Protein AF-A0A661K094-F1 (afdb_monomer_lite)

Foldseek 3Di:
DPPPVVVVVVVVVVVVVVPPPPPVCVVPPDFPQDQPLLVVLCVVPVVSSVVVVVVCCVLQVDPDDPDDNLVSLLVQLLVCVLVLVLLSNQSSLLRSLVVPDDLVNVVVSLVVSCVVVHVVCCVPRVCPGNNVVLSCLRVVCVVVVDDSVVSSVVSCVDQNQPHPRHHSDDDDD

Structure (mmCIF, N/CA/C/O backbone):
data_AF-A0A661K094-F1
#
_entry.id   AF-A0A661K094-F1
#
loop_
_atom_site.group_PDB
_atom_site.id
_atom_site.type_symbol
_atom_site.label_atom_id
_atom_site.label_alt_id
_atom_site.label_comp_id
_atom_site.label_asym_id
_atom_site.label_entity_id
_atom_site.label_seq_id
_atom_site.pdbx_PDB_ins_code
_atom_site.Cartn_x
_atom_site.Cartn_y
_atom_site.Cartn_z
_atom_site.occupancy
_atom_site.B_iso_or_equiv
_atom_site.auth_seq_id
_atom_site.auth_comp_id
_atom_site.auth_asym_id
_atom_site.auth_atom_id
_atom_site.pdbx_PDB_model_num
ATOM 1 N N . MET A 1 1 ? -31.256 15.547 -44.175 1.00 49.59 1 MET A N 1
ATOM 2 C CA . MET A 1 1 ? -31.856 15.412 -42.829 1.00 49.59 1 MET A CA 1
ATOM 3 C C . MET A 1 1 ? -31.291 14.148 -42.205 1.00 49.59 1 MET A C 1
ATOM 5 O O . MET A 1 1 ? -31.582 13.073 -42.705 1.00 49.59 1 MET A O 1
ATOM 9 N N . VAL A 1 2 ? -30.404 14.269 -41.214 1.00 51.06 2 VAL A N 1
ATOM 10 C CA . VAL A 1 2 ? -29.832 13.098 -40.521 1.00 51.06 2 VAL A CA 1
ATOM 11 C C . VAL A 1 2 ? -30.923 12.484 -39.646 1.00 51.06 2 VAL A C 1
ATOM 13 O O . VAL A 1 2 ? -31.608 13.215 -38.928 1.00 51.06 2 VAL A O 1
ATOM 16 N N . ASN A 1 3 ? -31.114 11.169 -39.755 1.00 70.88 3 ASN A N 1
ATOM 17 C CA . ASN A 1 3 ? -32.172 10.435 -39.076 1.00 70.88 3 ASN A CA 1
ATOM 18 C C . ASN A 1 3 ? -32.013 10.580 -37.554 1.00 70.88 3 ASN A C 1
ATOM 20 O O . ASN A 1 3 ? -31.002 10.183 -36.974 1.00 70.88 3 ASN A O 1
ATOM 24 N N . VAL A 1 4 ? -33.018 11.171 -36.904 1.00 67.94 4 VAL A N 1
ATOM 25 C CA . VAL A 1 4 ? -33.031 11.440 -35.456 1.00 67.94 4 VAL A CA 1
ATOM 26 C C . VAL A 1 4 ? -32.813 10.152 -34.650 1.00 67.94 4 VAL A C 1
ATOM 28 O O . VAL A 1 4 ? -32.190 10.198 -33.591 1.00 67.94 4 VAL A O 1
ATOM 31 N N . LYS A 1 5 ? -33.229 8.998 -35.189 1.00 65.62 5 LYS A N 1
ATOM 32 C CA . LYS A 1 5 ? -33.043 7.682 -34.571 1.00 65.62 5 LYS A CA 1
ATOM 33 C C . LYS A 1 5 ? -31.577 7.237 -34.550 1.00 65.62 5 LYS A C 1
ATOM 35 O O . LYS A 1 5 ? -31.101 6.811 -33.510 1.00 65.62 5 LYS A O 1
ATOM 40 N N . GLU A 1 6 ? -30.830 7.449 -35.634 1.00 65.44 6 GLU A N 1
ATOM 41 C CA . GLU A 1 6 ? -29.393 7.126 -35.684 1.00 65.44 6 GLU A CA 1
ATOM 42 C C . GLU A 1 6 ? -28.574 8.025 -34.755 1.00 65.44 6 GLU A C 1
ATOM 44 O O . GLU A 1 6 ? -27.606 7.578 -34.145 1.00 65.44 6 GLU A O 1
ATOM 49 N N . LYS A 1 7 ? -28.975 9.293 -34.598 1.00 61.25 7 LYS A N 1
ATOM 50 C CA . LYS A 1 7 ? -28.314 10.225 -33.676 1.00 61.25 7 LYS A CA 1
ATOM 51 C C . LYS A 1 7 ? -28.582 9.866 -32.209 1.00 61.25 7 LYS A C 1
ATOM 53 O O . LYS A 1 7 ? -27.681 10.014 -31.386 1.00 61.25 7 LYS A O 1
ATOM 58 N N . LEU A 1 8 ? -29.784 9.373 -31.898 1.00 59.19 8 LEU A N 1
ATOM 59 C CA . LEU A 1 8 ? -30.150 8.839 -30.581 1.00 59.19 8 LEU A CA 1
ATOM 60 C C . LEU A 1 8 ? -29.432 7.520 -30.282 1.00 59.19 8 LEU A C 1
ATOM 62 O O . LEU A 1 8 ? -28.845 7.400 -29.214 1.00 59.19 8 LEU A O 1
ATOM 66 N N . ASP A 1 9 ? -29.380 6.583 -31.230 1.00 64.44 9 ASP A N 1
ATOM 67 C CA . ASP A 1 9 ? -28.643 5.324 -31.065 1.00 64.44 9 ASP A CA 1
ATOM 68 C C . ASP A 1 9 ? -27.139 5.588 -30.882 1.00 64.44 9 ASP A C 1
ATOM 70 O O . ASP A 1 9 ? -26.490 4.978 -30.031 1.00 64.44 9 ASP A O 1
ATOM 74 N N . TRP A 1 10 ? -26.589 6.567 -31.609 1.00 55.97 10 TRP A N 1
ATOM 75 C CA . TRP A 1 10 ? -25.204 7.007 -31.451 1.00 55.97 10 TRP A CA 1
ATOM 76 C C . TRP A 1 10 ? -24.949 7.655 -30.082 1.00 55.97 10 TRP A C 1
ATOM 78 O O . TRP A 1 10 ? -23.949 7.327 -29.444 1.00 55.97 10 TRP A O 1
ATOM 88 N N . LEU A 1 11 ? -25.851 8.518 -29.597 1.00 51.31 11 LEU A N 1
ATOM 89 C CA . LEU A 1 11 ? -25.775 9.116 -28.257 1.00 51.31 11 LEU A CA 1
ATOM 90 C C . LEU A 1 11 ? -25.874 8.055 -27.157 1.00 51.31 11 LEU A C 1
ATOM 92 O O . LEU A 1 11 ? -25.028 8.046 -26.271 1.00 51.31 11 LEU A O 1
ATOM 96 N N . MET A 1 12 ? -26.801 7.104 -27.268 1.00 49.78 12 MET A N 1
ATOM 97 C CA . MET A 1 12 ? -27.009 6.041 -26.280 1.00 49.78 12 MET A CA 1
ATOM 98 C C . MET A 1 12 ? -25.833 5.055 -26.230 1.00 49.78 12 MET A C 1
ATOM 100 O O . MET A 1 12 ? -25.430 4.655 -25.138 1.00 49.78 12 MET A O 1
ATOM 104 N N . LEU A 1 13 ? -25.218 4.714 -27.374 1.00 49.06 13 LEU A N 1
ATOM 105 C CA . LEU A 1 13 ? -23.997 3.889 -27.461 1.00 49.06 13 LEU A CA 1
ATOM 106 C C . LEU A 1 13 ? -22.751 4.588 -26.893 1.00 49.06 13 LEU A C 1
ATOM 108 O O . LEU A 1 13 ? -21.843 3.928 -26.377 1.00 49.06 13 LEU A O 1
ATOM 112 N N . HIS A 1 14 ? -22.675 5.916 -26.998 1.00 48.91 14 HIS A N 1
ATOM 113 C CA . HIS A 1 14 ? -21.550 6.692 -26.467 1.00 48.91 14 HIS A CA 1
ATOM 114 C C . HIS A 1 14 ? -21.764 7.092 -25.003 1.00 48.91 14 HIS A C 1
ATOM 116 O O . HIS A 1 14 ? -20.788 7.147 -24.256 1.00 48.91 14 HIS A O 1
ATOM 122 N N . GLU A 1 15 ? -23.009 7.273 -24.559 1.00 41.41 15 GLU A N 1
ATOM 123 C CA . GLU A 1 15 ? -23.366 7.426 -23.148 1.00 41.41 15 GLU A CA 1
ATOM 124 C C . GLU A 1 15 ? -23.144 6.128 -22.382 1.00 41.41 15 GLU A C 1
ATOM 126 O O . GLU A 1 15 ? -22.453 6.182 -21.375 1.00 41.41 15 GLU A O 1
ATOM 131 N N . THR A 1 16 ? -23.553 4.958 -22.893 1.00 36.53 16 THR A N 1
ATOM 132 C CA . THR A 1 16 ? -23.224 3.659 -22.257 1.00 36.53 16 THR A CA 1
ATOM 133 C C . THR A 1 16 ? -21.718 3.389 -22.178 1.00 36.53 16 THR A C 1
ATOM 135 O O . THR A 1 16 ? -21.256 2.723 -21.252 1.00 36.53 16 THR A O 1
ATOM 138 N N . LYS A 1 17 ? -20.908 3.937 -23.097 1.00 39.28 17 LYS A N 1
ATOM 139 C CA . LYS A 1 17 ? -19.437 3.889 -22.988 1.00 39.28 17 LYS A CA 1
ATOM 140 C C . LYS A 1 17 ? -18.859 4.925 -22.015 1.00 39.28 17 LYS A C 1
ATOM 142 O O . LYS A 1 17 ? -17.792 4.661 -21.465 1.00 39.28 17 LYS A O 1
ATOM 147 N N . ARG A 1 18 ? -19.532 6.061 -21.788 1.00 35.84 18 ARG A N 1
ATOM 148 C CA . ARG A 1 18 ? -19.146 7.104 -20.813 1.00 35.84 18 ARG A CA 1
ATOM 149 C C . ARG A 1 18 ? -19.621 6.809 -19.389 1.00 35.84 18 ARG A C 1
ATOM 151 O O . ARG A 1 18 ? -18.981 7.273 -18.452 1.00 35.84 18 ARG A O 1
ATOM 158 N N . THR A 1 19 ? -20.700 6.047 -19.219 1.00 31.06 19 THR A N 1
ATOM 159 C CA . THR A 1 19 ? -21.285 5.693 -17.917 1.00 31.06 19 THR A CA 1
ATOM 160 C C . THR A 1 19 ? -20.760 4.394 -17.325 1.00 31.06 19 THR A C 1
ATOM 162 O O . THR A 1 19 ? -21.113 4.088 -16.191 1.00 31.06 19 THR A O 1
ATOM 165 N N . ARG A 1 20 ? -19.789 3.729 -17.967 1.00 37.12 20 ARG A N 1
ATOM 166 C CA . ARG A 1 20 ? -18.800 2.929 -17.225 1.00 37.12 20 ARG A CA 1
ATOM 167 C C . ARG A 1 20 ? -17.863 3.867 -16.458 1.00 37.12 20 ARG A C 1
ATOM 169 O O . ARG A 1 20 ? -16.659 3.908 -16.697 1.00 37.12 20 ARG A O 1
ATOM 176 N N . LYS A 1 21 ? -18.440 4.625 -15.515 1.00 37.97 21 LYS A N 1
ATOM 177 C CA . LYS A 1 21 ? -17.813 4.808 -14.205 1.00 37.97 21 LYS A CA 1
ATOM 178 C C . LYS A 1 21 ? -17.302 3.431 -13.842 1.00 37.97 21 LYS A C 1
ATOM 180 O O . LYS A 1 21 ? -18.063 2.486 -13.984 1.00 37.97 21 LYS A O 1
ATOM 185 N N . GLU A 1 22 ? -16.019 3.352 -13.536 1.00 41.78 22 GLU A N 1
ATOM 186 C CA . GLU A 1 22 ? -15.303 2.145 -13.161 1.00 41.78 22 GLU A CA 1
ATOM 187 C C . GLU A 1 22 ? -16.150 1.378 -12.136 1.00 41.78 22 GLU A C 1
ATOM 189 O O . GLU A 1 22 ? -16.055 1.607 -10.932 1.00 41.78 22 GLU A O 1
ATOM 194 N N . ASP A 1 23 ? -17.041 0.510 -12.626 1.00 32.38 23 ASP A N 1
ATOM 195 C CA . ASP A 1 23 ? -17.609 -0.558 -11.842 1.00 32.38 23 ASP A CA 1
ATOM 196 C C . ASP A 1 23 ? -16.360 -1.244 -11.335 1.00 32.38 23 ASP A C 1
ATOM 198 O O . ASP A 1 23 ? -15.504 -1.669 -12.124 1.00 32.38 23 ASP A O 1
ATOM 202 N N . ILE A 1 24 ? -16.177 -1.198 -10.018 1.00 45.31 24 ILE A N 1
ATOM 203 C CA . ILE A 1 24 ? -15.164 -1.989 -9.353 1.00 45.31 24 ILE A CA 1
ATOM 204 C C . ILE A 1 24 ? -15.609 -3.409 -9.653 1.00 45.31 24 ILE A C 1
ATOM 206 O O . ILE A 1 24 ? -16.410 -3.989 -8.924 1.00 45.31 24 ILE A O 1
ATOM 210 N N . ASP A 1 25 ? -15.159 -3.919 -10.793 1.00 36.59 25 ASP A N 1
ATOM 211 C CA . ASP A 1 25 ? -15.360 -5.280 -11.211 1.00 36.59 25 ASP A CA 1
ATOM 212 C C . ASP A 1 25 ? -14.458 -6.073 -10.279 1.00 36.59 25 ASP A C 1
ATOM 214 O O . ASP A 1 25 ? -13.311 -6.415 -10.580 1.00 36.59 25 ASP A O 1
ATOM 218 N N . MET A 1 26 ? -14.980 -6.285 -9.070 1.00 41.03 26 MET A N 1
ATOM 219 C CA . MET A 1 26 ? -14.563 -7.311 -8.136 1.00 41.03 26 MET A CA 1
ATOM 220 C C . MET A 1 26 ? -14.956 -8.671 -8.714 1.00 41.03 26 MET A C 1
ATOM 222 O O . MET A 1 26 ? -15.500 -9.524 -8.011 1.00 41.03 26 MET A O 1
ATOM 226 N N . ASP A 1 27 ? -14.685 -8.873 -10.006 1.00 37.62 27 ASP A N 1
ATOM 227 C CA . ASP A 1 27 ? -14.631 -10.182 -10.605 1.00 37.62 27 ASP A CA 1
ATOM 228 C C . ASP A 1 27 ? -13.724 -11.020 -9.708 1.00 37.62 27 ASP A C 1
ATOM 230 O O . ASP A 1 27 ? -12.620 -10.592 -9.330 1.00 37.62 27 ASP A O 1
ATOM 234 N N . LYS A 1 28 ? -14.255 -12.159 -9.264 1.00 40.25 28 LYS A N 1
ATOM 235 C CA . LYS A 1 28 ? -13.677 -12.984 -8.204 1.00 40.25 28 LYS A CA 1
ATOM 236 C C . LYS A 1 28 ? -12.296 -13.466 -8.651 1.00 40.25 28 LYS A C 1
ATOM 238 O O . LYS A 1 28 ? -12.172 -14.502 -9.290 1.00 40.25 28 LYS A O 1
ATOM 243 N N . GLY A 1 29 ? -11.255 -12.708 -8.316 1.00 49.12 29 GLY A N 1
ATOM 244 C CA . GLY A 1 29 ? -9.864 -13.037 -8.639 1.00 49.12 29 GLY A CA 1
ATOM 245 C C . GLY A 1 29 ? -9.018 -11.885 -9.179 1.00 49.12 29 GLY A C 1
ATOM 246 O O . GLY A 1 29 ? -7.813 -12.058 -9.347 1.00 49.12 29 GLY A O 1
ATOM 247 N N . SER A 1 30 ? -9.594 -10.709 -9.433 1.00 58.19 30 SER A N 1
ATOM 248 C CA . SER A 1 30 ? -8.839 -9.585 -9.984 1.00 58.19 30 SER A CA 1
ATOM 249 C C . SER A 1 30 ? -8.509 -8.516 -8.939 1.00 58.19 30 SER A C 1
ATOM 251 O O . SER A 1 30 ? -9.424 -7.945 -8.348 1.00 58.19 30 SER A O 1
ATOM 253 N N . PRO A 1 31 ? -7.222 -8.188 -8.713 1.00 72.44 31 PRO A N 1
ATOM 254 C CA . PRO A 1 31 ? -6.858 -7.211 -7.698 1.00 72.44 31 PRO A CA 1
ATOM 255 C C . PRO A 1 31 ? -7.308 -5.800 -8.095 1.00 72.44 31 PRO A C 1
ATOM 257 O O . PRO A 1 31 ? -7.240 -5.449 -9.283 1.00 72.44 31 PRO A O 1
ATOM 260 N N . PRO A 1 32 ? -7.707 -4.960 -7.121 1.00 78.62 32 PRO A N 1
ATOM 261 C CA . PRO A 1 32 ? -7.949 -3.552 -7.388 1.00 78.62 32 PRO A CA 1
ATOM 262 C C . PRO A 1 32 ? -6.655 -2.886 -7.866 1.00 78.62 32 PRO A C 1
ATOM 264 O O . PRO A 1 32 ? -5.545 -3.359 -7.599 1.00 78.62 32 PRO A O 1
ATOM 267 N N . LEU A 1 33 ? -6.792 -1.767 -8.579 1.00 80.88 33 LEU A N 1
ATOM 268 C CA . LEU A 1 33 ? -5.649 -0.995 -9.073 1.00 80.88 33 LEU A CA 1
ATOM 269 C C . LEU A 1 33 ? -4.703 -1.854 -9.937 1.00 80.88 33 LEU A C 1
ATOM 271 O O . LEU A 1 33 ? -3.484 -1.915 -9.713 1.00 80.88 33 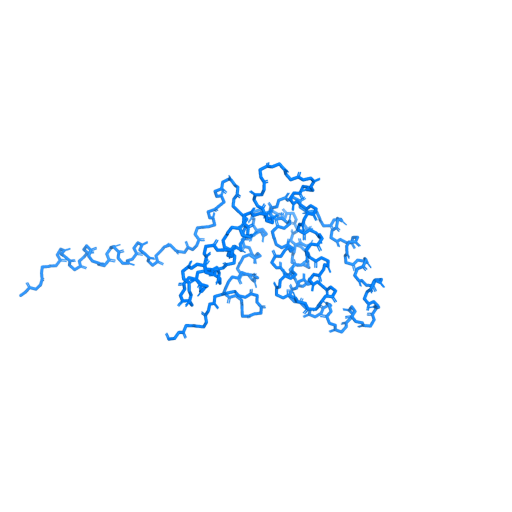LEU A O 1
ATOM 275 N N . ARG A 1 34 ? -5.247 -2.534 -10.955 1.00 77.44 34 ARG A N 1
ATOM 276 C CA . ARG A 1 34 ? -4.411 -3.178 -11.981 1.00 77.44 34 ARG A CA 1
ATOM 277 C C . ARG A 1 34 ? -3.547 -2.112 -12.670 1.00 77.44 34 ARG A C 1
ATOM 279 O O . ARG A 1 34 ? -4.040 -1.017 -12.925 1.00 77.44 34 ARG A O 1
ATOM 286 N N . PRO A 1 35 ? -2.265 -2.388 -12.954 1.00 72.31 35 PRO A N 1
ATOM 287 C CA . PRO A 1 35 ? -1.373 -1.405 -13.562 1.00 72.31 35 PRO A CA 1
ATOM 288 C C . PRO A 1 35 ? -1.788 -1.136 -15.013 1.00 72.31 35 PRO A C 1
ATOM 290 O O . PRO A 1 35 ? -1.436 -1.885 -15.927 1.00 72.31 35 PRO A O 1
ATOM 293 N N . LEU A 1 36 ? -2.522 -0.045 -15.235 1.00 74.69 36 LEU A N 1
ATOM 294 C CA . LEU A 1 36 ? -3.015 0.341 -16.561 1.00 74.69 36 LEU A CA 1
ATOM 295 C C . LEU A 1 36 ? -1.866 0.635 -17.541 1.00 74.69 36 LEU A C 1
ATOM 297 O O . LEU A 1 36 ? -2.020 0.476 -18.753 1.00 74.69 36 LEU A O 1
ATOM 301 N N . ALA A 1 37 ? -0.686 0.971 -17.012 1.00 71.50 37 ALA A N 1
ATOM 302 C CA . ALA A 1 37 ? 0.543 1.168 -17.773 1.00 71.50 37 ALA A CA 1
ATOM 303 C C . ALA A 1 37 ? 1.000 -0.065 -18.580 1.00 71.50 37 ALA A C 1
ATOM 305 O O . ALA A 1 37 ? 1.746 0.108 -19.543 1.00 71.50 37 ALA A O 1
ATOM 306 N N . LEU A 1 38 ? 0.546 -1.290 -18.264 1.00 72.12 38 LEU A N 1
ATOM 307 C CA . LEU A 1 38 ? 0.918 -2.485 -19.041 1.00 72.12 38 LEU A CA 1
ATOM 308 C C . LEU A 1 38 ? 0.499 -2.383 -20.516 1.00 72.12 38 LEU A C 1
ATOM 310 O O . LEU A 1 38 ? 1.212 -2.858 -21.399 1.00 72.12 38 LEU A O 1
ATOM 314 N N . GLY A 1 39 ? -0.615 -1.700 -20.803 1.00 72.19 39 GLY A N 1
ATOM 315 C CA . GLY A 1 39 ? -1.055 -1.453 -22.177 1.00 72.19 39 GLY A CA 1
ATOM 316 C C . GLY A 1 39 ? -0.071 -0.600 -22.986 1.00 72.19 39 GLY A C 1
ATOM 317 O O . GLY A 1 39 ? -0.007 -0.732 -24.208 1.00 72.19 39 GLY A O 1
ATOM 318 N N . SER A 1 40 ? 0.735 0.235 -22.323 1.00 79.19 40 SER A N 1
ATOM 319 C CA . SER A 1 40 ? 1.733 1.087 -22.976 1.00 79.19 40 SER A CA 1
ATOM 320 C C . SER A 1 40 ? 2.894 0.284 -23.559 1.00 79.19 40 SER A C 1
ATOM 322 O O . SER A 1 40 ? 3.408 0.670 -24.603 1.00 79.19 40 SER A O 1
ATOM 324 N N . PHE A 1 41 ? 3.270 -0.855 -22.964 1.00 84.44 41 PHE A N 1
ATOM 325 C CA . PHE A 1 41 ? 4.362 -1.684 -23.489 1.00 84.44 41 PHE A CA 1
ATOM 326 C C . PHE A 1 41 ? 4.047 -2.234 -24.876 1.00 84.44 41 PHE A C 1
ATOM 328 O O . PHE A 1 41 ? 4.890 -2.150 -25.760 1.00 84.44 41 PHE A O 1
ATOM 335 N N . LYS A 1 42 ? 2.803 -2.671 -25.110 1.00 82.88 42 LYS A N 1
ATOM 336 C CA . LYS A 1 42 ? 2.352 -3.120 -26.437 1.00 82.88 42 LYS A CA 1
ATOM 337 C C . LYS A 1 42 ? 2.395 -2.005 -27.491 1.00 82.88 42 LYS A C 1
ATOM 339 O O . LYS A 1 42 ? 2.502 -2.295 -28.676 1.00 82.88 42 LYS A O 1
ATOM 344 N N . ARG A 1 43 ? 2.284 -0.736 -27.075 1.00 85.94 43 ARG A N 1
ATOM 345 C CA . ARG A 1 43 ? 2.406 0.424 -27.979 1.00 85.94 43 ARG A CA 1
ATOM 346 C C . ARG A 1 43 ? 3.859 0.723 -28.348 1.00 85.94 43 ARG A C 1
ATOM 348 O O . ARG A 1 43 ? 4.074 1.372 -29.363 1.00 85.94 43 ARG A O 1
ATOM 355 N N . ILE A 1 44 ? 4.815 0.293 -27.522 1.00 89.00 44 ILE A N 1
ATOM 356 C CA . ILE A 1 44 ? 6.251 0.378 -27.808 1.00 89.00 44 ILE A CA 1
ATOM 357 C C . ILE A 1 44 ? 6.639 -0.780 -28.728 1.00 89.00 44 ILE A C 1
ATOM 359 O O . ILE A 1 44 ? 7.171 -0.549 -29.806 1.00 89.00 44 ILE A O 1
ATOM 363 N N . ASP A 1 45 ? 6.341 -2.009 -28.305 1.00 92.56 45 ASP A N 1
ATOM 364 C CA . ASP A 1 45 ? 6.643 -3.231 -29.041 1.00 92.56 45 ASP A CA 1
ATOM 365 C C . ASP A 1 45 ? 5.703 -4.374 -28.608 1.00 92.56 45 ASP A C 1
ATOM 367 O O . ASP A 1 45 ? 5.387 -4.549 -27.424 1.00 92.56 45 ASP A O 1
ATOM 371 N N . ALA A 1 46 ? 5.218 -5.157 -29.573 1.00 92.06 46 ALA A N 1
ATOM 372 C CA . ALA A 1 46 ? 4.237 -6.207 -29.305 1.00 92.06 46 ALA A CA 1
ATOM 373 C C . ALA A 1 46 ? 4.819 -7.362 -28.471 1.00 92.06 46 ALA A C 1
ATOM 375 O O . ALA A 1 46 ? 4.127 -7.891 -27.594 1.00 92.06 46 ALA A O 1
ATOM 376 N N . GLU A 1 47 ? 6.079 -7.723 -28.711 1.00 94.31 47 GLU A N 1
ATOM 377 C CA . GLU A 1 47 ? 6.769 -8.791 -27.993 1.00 94.31 47 GLU A CA 1
ATOM 378 C C . GLU A 1 47 ? 7.105 -8.356 -26.564 1.00 94.31 47 GLU A C 1
ATOM 380 O O . GLU A 1 47 ? 6.872 -9.107 -25.616 1.00 94.31 47 GLU A O 1
ATOM 385 N N . LEU A 1 48 ? 7.505 -7.097 -26.368 1.00 90.69 48 LEU A N 1
ATOM 386 C CA . LEU A 1 48 ? 7.658 -6.508 -25.038 1.00 90.69 48 LEU A CA 1
ATOM 387 C C . LEU A 1 48 ? 6.344 -6.549 -24.243 1.00 90.69 48 LEU A C 1
ATOM 389 O O . LEU A 1 48 ? 6.337 -6.917 -23.064 1.00 90.69 48 LEU A O 1
ATOM 393 N N . GLY A 1 49 ? 5.214 -6.217 -24.874 1.00 89.44 49 GLY A N 1
ATOM 394 C CA . GLY A 1 49 ? 3.890 -6.341 -24.257 1.00 89.44 49 GLY A CA 1
ATOM 395 C C . GLY A 1 49 ? 3.568 -7.779 -23.827 1.00 89.44 49 GLY A C 1
ATOM 396 O O . GLY A 1 49 ? 3.061 -8.004 -22.727 1.00 89.44 49 GLY A O 1
ATOM 397 N N . ARG A 1 50 ? 3.914 -8.767 -24.660 1.00 91.06 50 ARG A N 1
ATOM 398 C CA . ARG A 1 50 ? 3.740 -10.194 -24.348 1.00 91.06 50 ARG A CA 1
ATOM 399 C C . ARG A 1 50 ? 4.623 -10.632 -23.175 1.00 91.06 50 ARG A C 1
ATOM 401 O O . ARG A 1 50 ? 4.127 -11.270 -22.246 1.00 91.06 50 ARG A O 1
ATOM 408 N N . ILE A 1 51 ? 5.907 -10.272 -23.192 1.00 93.94 51 ILE A N 1
ATOM 409 C CA . ILE A 1 51 ? 6.878 -10.614 -22.141 1.00 93.94 51 ILE A CA 1
ATOM 410 C C . ILE A 1 51 ? 6.453 -10.008 -20.801 1.00 93.94 51 ILE A C 1
ATOM 412 O O . ILE A 1 51 ? 6.379 -10.720 -19.802 1.00 93.94 51 ILE A O 1
ATOM 416 N N . THR A 1 52 ? 6.116 -8.718 -20.775 1.00 90.62 52 THR A N 1
ATOM 417 C CA . THR A 1 52 ? 5.694 -8.024 -19.546 1.00 90.62 52 THR A CA 1
ATOM 418 C C . THR A 1 52 ? 4.376 -8.567 -18.990 1.00 90.62 52 THR A C 1
ATOM 420 O O . THR A 1 52 ? 4.257 -8.744 -17.777 1.00 90.62 52 THR A O 1
ATOM 423 N N . GLY A 1 53 ? 3.412 -8.916 -19.850 1.00 87.94 53 GLY A N 1
ATOM 424 C CA . GLY A 1 53 ? 2.179 -9.592 -19.438 1.00 87.94 53 GLY A CA 1
ATOM 425 C C . GLY A 1 53 ? 2.430 -10.973 -18.820 1.00 87.94 53 GLY A C 1
ATOM 426 O O . GLY A 1 53 ? 1.886 -11.290 -17.760 1.00 87.94 53 GLY A O 1
ATOM 427 N N . ASN A 1 54 ? 3.307 -11.778 -19.427 1.00 91.69 54 ASN A N 1
ATOM 428 C CA . ASN A 1 54 ? 3.699 -13.082 -18.882 1.00 91.69 54 ASN A CA 1
ATOM 429 C C . ASN A 1 54 ? 4.460 -12.949 -17.561 1.00 91.69 54 ASN A C 1
ATOM 431 O O . ASN A 1 54 ? 4.209 -13.715 -16.632 1.00 91.69 54 ASN A O 1
ATOM 435 N N . PHE A 1 55 ? 5.343 -11.955 -17.449 1.00 92.19 55 PHE A N 1
ATOM 436 C CA . PHE A 1 55 ? 6.035 -11.648 -16.203 1.00 92.19 55 PHE A CA 1
ATOM 437 C C . PHE A 1 55 ? 5.045 -11.262 -15.097 1.00 92.19 55 PHE A C 1
ATOM 439 O O . PHE A 1 55 ? 5.120 -11.797 -13.993 1.00 92.19 55 PHE A O 1
ATOM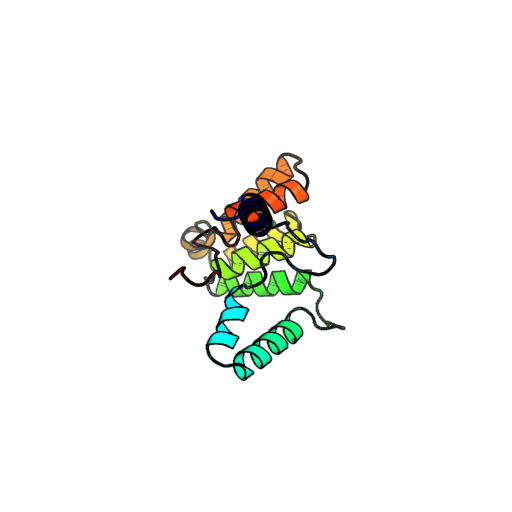 446 N N . TRP A 1 56 ? 4.048 -10.424 -15.398 1.00 89.12 56 TRP A N 1
ATOM 447 C CA . TRP A 1 56 ? 2.978 -10.099 -14.452 1.00 89.12 56 TRP A CA 1
ATOM 448 C C . TRP A 1 56 ? 2.227 -11.351 -13.979 1.00 89.12 56 TRP A C 1
ATOM 450 O O . TRP A 1 56 ? 2.037 -11.530 -12.773 1.00 89.12 56 TRP A O 1
ATOM 460 N N . LYS A 1 57 ? 1.843 -12.243 -14.906 1.00 89.75 57 LYS A N 1
ATOM 461 C CA . LYS A 1 57 ? 1.194 -13.520 -14.567 1.00 89.75 57 LYS A CA 1
ATOM 462 C C . LYS A 1 57 ? 2.091 -14.375 -13.668 1.00 89.75 57 LYS A C 1
ATOM 464 O O . LYS A 1 57 ? 1.607 -14.899 -12.672 1.00 89.75 57 LYS A O 1
ATOM 469 N N . LEU A 1 58 ? 3.384 -14.476 -13.977 1.00 92.94 58 LEU A N 1
ATOM 470 C CA . LEU A 1 58 ? 4.353 -15.239 -13.187 1.00 92.94 58 LEU A CA 1
A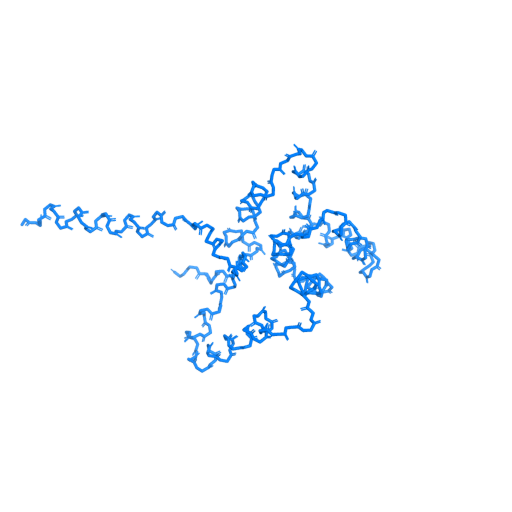TOM 471 C C . LEU A 1 58 ? 4.473 -14.722 -11.744 1.00 92.94 58 LEU A C 1
ATOM 473 O O . LEU A 1 58 ? 4.545 -15.524 -10.814 1.00 92.94 58 LEU A O 1
ATOM 477 N N . VAL A 1 59 ? 4.492 -13.401 -11.548 1.00 91.62 59 VAL A N 1
ATOM 478 C CA . VAL A 1 59 ? 4.643 -12.797 -10.215 1.00 91.62 59 VAL A CA 1
ATOM 479 C C . VAL A 1 59 ? 3.347 -12.907 -9.404 1.00 91.62 59 VAL A C 1
ATOM 481 O O . VAL A 1 59 ? 3.360 -13.385 -8.263 1.00 91.62 59 VAL A O 1
ATOM 484 N N . TRP A 1 60 ? 2.220 -12.498 -9.989 1.00 90.75 60 TRP A N 1
ATOM 485 C CA . TRP A 1 60 ? 0.983 -12.253 -9.241 1.00 90.75 60 TRP A CA 1
ATOM 486 C C . TRP A 1 60 ? -0.079 -13.338 -9.400 1.00 90.75 60 TRP A C 1
ATOM 488 O O . TRP A 1 60 ? -0.792 -13.605 -8.446 1.00 90.75 60 TRP A O 1
ATOM 498 N N . ASN A 1 61 ? -0.135 -14.022 -10.544 1.00 89.19 61 ASN A N 1
ATOM 499 C CA . ASN A 1 61 ? -1.180 -15.004 -10.861 1.00 89.19 61 ASN A CA 1
ATOM 500 C C . ASN A 1 61 ? -0.581 -16.393 -11.154 1.00 89.19 61 ASN A C 1
ATOM 502 O O . ASN A 1 61 ? -1.011 -17.090 -12.076 1.00 89.19 61 ASN A O 1
ATOM 506 N N . LYS A 1 62 ? 0.456 -16.781 -10.401 1.00 92.06 62 LYS A N 1
ATOM 507 C CA . LYS A 1 62 ? 1.020 -18.136 -10.453 1.00 92.06 62 LYS A CA 1
ATOM 508 C C . LYS A 1 62 ? 0.002 -19.117 -9.870 1.00 92.06 62 LYS A C 1
ATOM 510 O O . LYS A 1 62 ? -0.456 -18.887 -8.759 1.00 92.06 62 LYS A O 1
ATOM 515 N N . GLU A 1 63 ? -0.300 -20.197 -10.590 1.00 89.44 63 GLU A N 1
ATOM 516 C CA . GLU A 1 63 ? -1.341 -21.177 -10.217 1.00 89.44 63 GLU A CA 1
ATOM 517 C C . GLU A 1 63 ? -1.083 -21.850 -8.860 1.00 89.44 63 GLU A C 1
ATOM 519 O O . GLU A 1 63 ? -1.989 -21.934 -8.039 1.00 89.44 63 GLU A O 1
ATOM 524 N N . SER A 1 64 ? 0.168 -22.237 -8.589 1.00 92.81 64 SER A N 1
ATOM 525 C CA . SER A 1 64 ? 0.589 -22.828 -7.309 1.00 92.81 64 SER A CA 1
ATOM 526 C C . SER A 1 64 ? 1.706 -21.986 -6.684 1.00 92.81 64 SER A C 1
ATOM 528 O O . SER A 1 64 ? 2.896 -22.290 -6.855 1.00 92.81 64 SER A O 1
ATOM 530 N N . PRO A 1 65 ? 1.377 -20.849 -6.046 1.00 94.94 65 PRO A N 1
ATOM 531 C CA . PRO A 1 65 ? 2.375 -19.981 -5.451 1.00 94.94 65 PRO A CA 1
ATOM 532 C C . PRO A 1 65 ? 2.835 -20.543 -4.099 1.00 94.94 65 PRO A C 1
ATOM 534 O O . PRO A 1 65 ? 2.028 -20.984 -3.292 1.00 94.94 65 PRO A O 1
ATOM 537 N N . ALA A 1 66 ? 4.143 -20.489 -3.840 1.00 97.25 66 ALA A N 1
ATOM 538 C CA . ALA A 1 66 ? 4.710 -20.905 -2.552 1.00 97.25 66 ALA A CA 1
ATOM 539 C C . ALA A 1 66 ? 4.460 -19.887 -1.422 1.00 97.25 66 ALA A C 1
ATOM 541 O O . ALA A 1 66 ? 4.564 -20.228 -0.251 1.00 97.25 66 ALA A O 1
ATOM 542 N N . ILE A 1 67 ? 4.159 -18.636 -1.782 1.00 97.12 67 ILE A N 1
ATOM 543 C CA . ILE A 1 67 ? 3.833 -17.541 -0.864 1.00 97.12 67 ILE A CA 1
ATOM 544 C C . ILE A 1 67 ? 2.420 -17.082 -1.210 1.00 97.12 67 ILE A C 1
ATOM 546 O O . ILE A 1 67 ? 2.140 -16.822 -2.386 1.00 97.12 67 ILE A O 1
ATOM 550 N N . ASP A 1 68 ? 1.546 -16.983 -0.211 1.00 95.44 68 ASP A N 1
ATOM 551 C CA . ASP A 1 68 ? 0.172 -16.534 -0.408 1.00 95.44 68 ASP A CA 1
ATOM 552 C C . ASP A 1 68 ? 0.106 -15.076 -0.894 1.00 95.44 68 ASP A C 1
ATOM 554 O O . ASP A 1 68 ? 1.052 -14.288 -0.787 1.00 95.44 68 ASP A O 1
ATOM 558 N N . GLN A 1 69 ? -1.041 -14.707 -1.459 1.00 94.94 69 GLN A N 1
ATOM 559 C CA . GLN A 1 69 ? -1.206 -13.419 -2.118 1.00 94.94 69 GLN A CA 1
ATOM 560 C C . GLN A 1 69 ? -1.088 -12.226 -1.155 1.00 94.94 69 GLN A C 1
ATOM 562 O O . GLN A 1 69 ? -0.524 -11.198 -1.538 1.00 94.94 69 GLN A O 1
ATOM 567 N N . LYS A 1 70 ? -1.577 -12.359 0.087 1.00 96.12 70 LYS A N 1
ATOM 568 C CA . LYS A 1 70 ? -1.505 -11.294 1.097 1.00 96.12 70 LYS A CA 1
ATOM 569 C C . LYS A 1 70 ? -0.057 -11.063 1.498 1.00 96.12 70 LYS A C 1
ATOM 571 O O . LYS A 1 70 ? 0.410 -9.927 1.432 1.00 96.12 70 LYS A O 1
ATOM 576 N N . THR A 1 71 ? 0.684 -12.130 1.785 1.00 97.50 71 THR A N 1
ATOM 577 C CA . THR A 1 71 ? 2.114 -12.044 2.107 1.00 97.50 71 THR A CA 1
ATOM 578 C C . THR A 1 71 ? 2.924 -11.452 0.953 1.00 97.50 71 THR A C 1
ATOM 580 O O . THR A 1 71 ? 3.773 -10.592 1.183 1.00 97.50 71 THR A O 1
ATOM 583 N N . LYS A 1 72 ? 2.634 -11.806 -0.309 1.00 97.31 72 LYS A N 1
ATOM 584 C CA . LYS A 1 72 ? 3.287 -11.163 -1.467 1.00 97.31 72 LYS A CA 1
ATOM 585 C C . LYS A 1 72 ? 3.058 -9.652 -1.508 1.00 97.31 72 LYS A C 1
ATOM 587 O O . LYS A 1 72 ? 4.009 -8.910 -1.759 1.00 97.31 72 LYS A O 1
ATOM 592 N N . TYR A 1 73 ? 1.828 -9.189 -1.274 1.00 97.56 73 TYR A N 1
ATOM 593 C CA . TYR A 1 73 ? 1.546 -7.753 -1.236 1.00 97.56 73 TYR A CA 1
ATOM 594 C C . TYR A 1 73 ? 2.268 -7.059 -0.087 1.00 97.56 73 TYR A C 1
ATOM 596 O O . TYR A 1 73 ? 2.824 -5.988 -0.304 1.00 97.56 73 TYR A O 1
ATOM 604 N N . LEU A 1 74 ? 2.350 -7.682 1.091 1.00 98.25 74 LEU A N 1
ATOM 605 C CA . LEU A 1 74 ? 3.100 -7.141 2.226 1.00 98.25 74 LEU A CA 1
ATOM 606 C C . LEU A 1 74 ? 4.599 -7.014 1.940 1.00 98.25 74 LEU A C 1
ATOM 60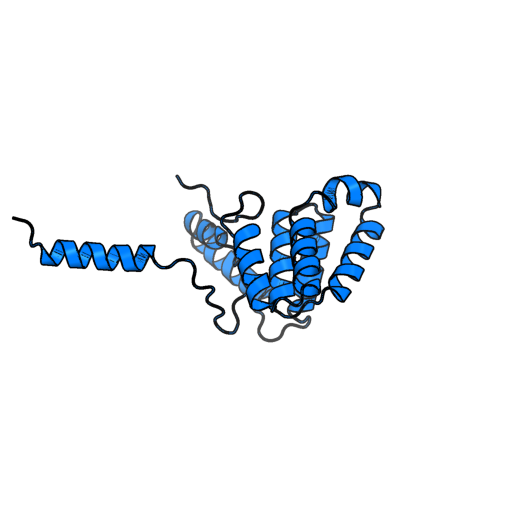8 O O . LEU A 1 74 ? 5.185 -5.961 2.188 1.00 98.25 74 LEU A O 1
ATOM 612 N N . LEU A 1 75 ? 5.212 -8.043 1.352 1.00 98.25 75 LEU A N 1
ATOM 613 C CA . LEU A 1 75 ? 6.619 -8.001 0.946 1.00 98.25 75 LEU A CA 1
ATOM 614 C C . LEU A 1 75 ? 6.861 -6.930 -0.125 1.00 98.25 75 LEU A C 1
ATOM 616 O O . LEU A 1 75 ? 7.819 -6.163 -0.039 1.00 98.25 75 LEU A O 1
ATOM 620 N N . SER A 1 76 ? 5.975 -6.839 -1.121 1.00 97.88 76 SER A N 1
ATOM 621 C CA . SER A 1 76 ? 6.076 -5.818 -2.165 1.00 97.88 76 SER A CA 1
ATOM 622 C C . SER A 1 76 ? 5.860 -4.405 -1.622 1.00 97.88 76 SER A C 1
ATOM 624 O O . SER A 1 76 ? 6.523 -3.479 -2.088 1.00 97.88 76 SER A O 1
ATOM 626 N N . LEU A 1 77 ? 4.949 -4.232 -0.664 1.00 98.19 77 LEU A N 1
ATOM 627 C CA . LEU A 1 77 ? 4.710 -2.984 0.054 1.00 98.19 77 LEU A CA 1
ATOM 628 C C . LEU A 1 77 ? 5.967 -2.572 0.825 1.00 98.19 77 LEU A C 1
ATOM 630 O O . LEU A 1 77 ? 6.464 -1.470 0.612 1.00 98.19 77 LEU A O 1
ATOM 634 N N . ALA A 1 78 ? 6.522 -3.463 1.649 1.00 98.25 78 ALA A N 1
ATOM 635 C CA . ALA A 1 78 ? 7.720 -3.192 2.439 1.00 98.25 78 ALA A CA 1
ATOM 636 C C . ALA A 1 78 ? 8.923 -2.826 1.561 1.00 98.25 78 ALA A C 1
ATOM 638 O O . ALA A 1 78 ? 9.601 -1.830 1.813 1.00 98.25 78 ALA A O 1
ATOM 639 N N . 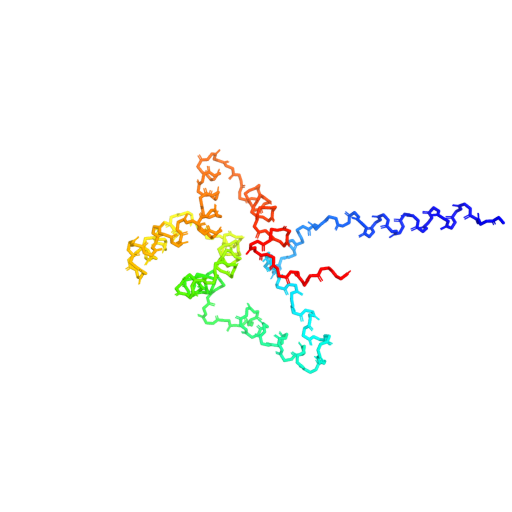ASN A 1 79 ? 9.139 -3.576 0.478 1.00 98.25 79 ASN A N 1
ATOM 640 C CA . ASN A 1 79 ? 10.193 -3.284 -0.487 1.00 98.25 79 ASN A CA 1
ATOM 641 C C . ASN A 1 79 ? 9.976 -1.931 -1.190 1.00 98.25 79 ASN A C 1
ATOM 643 O O . ASN A 1 79 ? 10.924 -1.178 -1.401 1.00 98.25 79 ASN A O 1
ATOM 647 N N . ALA A 1 80 ? 8.731 -1.589 -1.537 1.00 98.06 80 ALA A N 1
ATOM 648 C CA . ALA A 1 80 ? 8.416 -0.299 -2.147 1.00 98.06 80 ALA A CA 1
ATOM 649 C C . ALA A 1 80 ? 8.612 0.875 -1.174 1.00 98.06 80 ALA A C 1
ATOM 651 O O . ALA A 1 80 ? 9.103 1.916 -1.605 1.00 98.06 80 ALA A O 1
ATOM 652 N N . VAL A 1 81 ? 8.273 0.712 0.110 1.00 98.06 81 VAL A N 1
ATOM 653 C CA . VAL A 1 81 ? 8.527 1.719 1.154 1.00 98.06 81 VAL A CA 1
ATOM 654 C C . VAL A 1 81 ? 10.024 1.925 1.358 1.00 98.06 81 VAL A C 1
ATOM 656 O O . VAL A 1 81 ? 10.473 3.065 1.314 1.00 98.06 81 VAL A O 1
ATOM 659 N N . GLY A 1 82 ? 10.807 0.848 1.490 1.00 96.69 82 GLY A N 1
ATOM 660 C CA . GLY A 1 82 ? 12.266 0.947 1.633 1.00 96.69 82 GLY A CA 1
ATOM 661 C C . GLY A 1 82 ? 12.964 1.577 0.421 1.00 96.69 82 GLY A C 1
ATOM 662 O O . GLY A 1 82 ? 14.023 2.176 0.554 1.00 96.69 82 GLY A O 1
ATOM 663 N N . ALA A 1 83 ? 12.350 1.496 -0.761 1.00 97.12 83 ALA A N 1
ATOM 664 C CA . ALA A 1 83 ? 12.820 2.163 -1.973 1.00 97.12 83 ALA A CA 1
ATOM 665 C C . ALA A 1 83 ? 12.221 3.571 -2.186 1.00 97.12 83 ALA A C 1
ATOM 667 O O . ALA A 1 83 ? 12.402 4.139 -3.263 1.00 97.12 83 ALA A O 1
ATOM 668 N N . LEU A 1 84 ? 11.448 4.104 -1.227 1.00 95.50 84 LEU A N 1
ATOM 669 C CA . LEU A 1 84 ? 10.706 5.375 -1.321 1.00 95.50 84 LEU A CA 1
ATOM 670 C C . LEU A 1 84 ? 9.790 5.469 -2.560 1.00 95.50 84 LEU A C 1
ATOM 672 O O . LEU A 1 84 ? 9.449 6.541 -3.060 1.00 95.50 84 LEU A O 1
ATOM 676 N N . ARG A 1 85 ? 9.332 4.321 -3.072 1.00 96.94 85 ARG A N 1
ATOM 677 C CA . ARG A 1 85 ? 8.410 4.220 -4.212 1.00 96.94 85 ARG A CA 1
ATOM 678 C C . ARG A 1 85 ? 6.969 4.306 -3.723 1.00 96.94 85 ARG A C 1
ATOM 680 O O . ARG A 1 85 ? 6.189 3.368 -3.898 1.00 96.94 85 ARG A O 1
ATOM 687 N N . PHE A 1 86 ? 6.595 5.438 -3.129 1.00 96.06 86 PHE A N 1
ATOM 688 C CA . PHE A 1 86 ? 5.326 5.586 -2.406 1.00 96.06 86 PHE A CA 1
ATOM 689 C C . PHE A 1 86 ? 4.075 5.361 -3.257 1.00 96.06 86 PHE A C 1
ATOM 691 O O . PHE A 1 86 ? 3.097 4.805 -2.763 1.00 96.06 86 PHE A O 1
ATOM 698 N N . ARG A 1 87 ? 4.123 5.672 -4.557 1.00 94.12 87 ARG A N 1
ATOM 699 C CA . ARG A 1 87 ? 3.069 5.293 -5.512 1.00 94.12 87 ARG A CA 1
ATOM 700 C C . ARG A 1 87 ? 2.814 3.788 -5.520 1.00 94.12 87 ARG A C 1
ATOM 702 O O . ARG A 1 87 ? 1.678 3.343 -5.410 1.00 94.12 87 ARG A O 1
ATOM 709 N N . GLN A 1 88 ? 3.882 3.004 -5.649 1.00 94.19 88 GLN A N 1
ATOM 710 C CA . GLN A 1 88 ? 3.798 1.548 -5.666 1.00 94.19 88 GLN A CA 1
ATOM 711 C C . GLN A 1 88 ? 3.375 1.026 -4.290 1.00 94.19 88 GLN A C 1
ATOM 713 O O . GLN A 1 88 ? 2.456 0.218 -4.215 1.00 94.19 88 GLN A O 1
ATOM 718 N N . ALA A 1 89 ? 3.975 1.541 -3.212 1.00 97.88 89 ALA A N 1
ATOM 719 C CA . ALA A 1 89 ? 3.627 1.172 -1.842 1.00 97.88 89 ALA A CA 1
ATOM 720 C C . ALA A 1 89 ? 2.126 1.365 -1.559 1.00 97.88 89 ALA A C 1
ATOM 722 O O . ALA A 1 89 ? 1.457 0.438 -1.116 1.00 97.88 89 ALA A O 1
ATOM 723 N N . THR A 1 90 ? 1.569 2.525 -1.916 1.00 97.94 90 THR A N 1
ATOM 724 C CA . THR A 1 90 ? 0.143 2.838 -1.717 1.00 97.94 90 THR A CA 1
ATOM 725 C C . THR A 1 90 ? -0.756 1.809 -2.398 1.00 97.94 90 THR A C 1
ATOM 727 O O . THR A 1 90 ? -1.695 1.294 -1.794 1.00 97.94 90 THR A O 1
ATOM 730 N N . ARG A 1 91 ? -0.441 1.440 -3.645 1.00 95.56 91 ARG A N 1
ATOM 731 C CA . ARG A 1 91 ? -1.226 0.455 -4.402 1.00 95.56 91 ARG A CA 1
ATOM 732 C C . ARG A 1 91 ? -1.161 -0.936 -3.784 1.00 95.56 91 ARG A C 1
ATOM 734 O O . ARG A 1 91 ? -2.178 -1.620 -3.750 1.00 95.56 91 ARG A O 1
ATOM 741 N N . GLU A 1 92 ? 0.008 -1.358 -3.308 1.00 97.44 92 GLU A N 1
ATOM 742 C CA . GLU A 1 92 ? 0.157 -2.667 -2.662 1.00 97.44 92 GLU A CA 1
ATOM 743 C C . GLU A 1 92 ? -0.559 -2.725 -1.307 1.00 97.44 92 GLU A C 1
ATOM 745 O O . GLU A 1 92 ? -1.183 -3.741 -1.006 1.00 97.44 92 GLU A O 1
ATOM 750 N N . LEU A 1 93 ? -0.589 -1.625 -0.543 1.00 98.44 93 LEU A N 1
ATOM 751 C CA . LEU A 1 93 ? -1.407 -1.523 0.670 1.00 98.44 93 LEU A CA 1
ATOM 752 C C . LEU A 1 93 ? -2.904 -1.681 0.360 1.00 98.44 93 LEU A C 1
ATOM 754 O O . LEU A 1 93 ? -3.578 -2.490 0.997 1.00 98.44 93 LEU A O 1
ATOM 758 N N . VAL A 1 94 ? -3.422 -0.963 -0.646 1.00 97.62 94 VAL A N 1
ATOM 759 C CA . VAL A 1 94 ? -4.840 -1.054 -1.049 1.00 97.62 94 VAL A CA 1
ATOM 760 C C . VAL A 1 94 ? -5.198 -2.471 -1.508 1.00 97.62 94 VAL A C 1
ATOM 762 O O . VAL A 1 94 ? -6.245 -2.997 -1.132 1.00 97.62 94 VAL A O 1
ATOM 765 N N . LYS A 1 95 ? -4.326 -3.128 -2.283 1.00 96.00 95 LYS A N 1
ATOM 766 C CA . LYS A 1 95 ? -4.533 -4.521 -2.710 1.00 96.00 95 LYS A CA 1
ATOM 767 C C . LYS A 1 95 ? -4.508 -5.500 -1.541 1.00 96.00 95 LYS A C 1
ATOM 769 O O . LYS A 1 95 ? -5.369 -6.372 -1.481 1.00 96.00 95 LYS A O 1
ATOM 774 N N . ALA A 1 96 ? -3.559 -5.356 -0.615 1.00 97.69 96 ALA A N 1
ATOM 775 C CA . ALA A 1 96 ? -3.485 -6.195 0.578 1.00 97.69 96 ALA A CA 1
ATOM 776 C C . ALA A 1 96 ? -4.742 -6.040 1.444 1.00 97.69 96 ALA A C 1
ATOM 778 O O . ALA A 1 96 ? -5.327 -7.032 1.880 1.00 97.69 96 ALA A O 1
ATOM 779 N N . TYR A 1 97 ? -5.203 -4.802 1.637 1.00 98.12 97 TYR A N 1
ATOM 780 C CA . TYR A 1 97 ? -6.438 -4.513 2.359 1.00 98.12 97 TYR A CA 1
ATOM 781 C C . TYR A 1 97 ? -7.665 -5.133 1.681 1.00 98.12 97 TYR A C 1
ATOM 783 O O . TYR A 1 97 ? -8.488 -5.755 2.351 1.00 98.12 97 TYR A O 1
ATOM 791 N N . ALA A 1 98 ? -7.753 -5.082 0.352 1.00 96.38 98 ALA A N 1
ATOM 792 C CA . ALA A 1 98 ? -8.854 -5.700 -0.384 1.00 96.38 98 ALA A CA 1
ATOM 793 C C . ALA A 1 98 ? -8.980 -7.219 -0.159 1.00 96.38 98 ALA A C 1
ATOM 795 O O . ALA A 1 98 ? -10.079 -7.753 -0.277 1.00 96.38 98 ALA A O 1
ATOM 796 N N . ILE A 1 99 ? -7.885 -7.905 0.192 1.00 95.81 99 ILE A N 1
ATOM 797 C CA . ILE A 1 99 ? -7.858 -9.358 0.430 1.00 95.81 99 ILE A CA 1
ATOM 798 C C . ILE A 1 99 ? -7.691 -9.745 1.906 1.00 95.81 99 ILE A C 1
ATOM 800 O O . ILE A 1 99 ? -7.312 -10.874 2.211 1.00 95.81 99 ILE A O 1
ATOM 804 N N . GLY A 1 100 ? -7.987 -8.825 2.828 1.00 96.56 100 GLY A N 1
ATOM 805 C CA . GLY A 1 100 ? -8.112 -9.146 4.252 1.00 96.56 100 GLY A CA 1
ATOM 806 C C . GLY A 1 100 ? -6.921 -8.769 5.132 1.00 96.56 100 GLY A C 1
ATOM 807 O O . GLY A 1 100 ? -6.817 -9.294 6.235 1.00 96.56 100 GLY A O 1
ATOM 808 N N . LEU A 1 101 ? -6.031 -7.868 4.695 1.00 98.25 101 LEU A N 1
ATOM 809 C CA . LEU A 1 101 ? -5.068 -7.247 5.615 1.00 98.25 101 LEU A CA 1
ATOM 810 C C . LEU A 1 101 ? -5.810 -6.457 6.706 1.00 98.25 101 LEU A C 1
ATOM 812 O O . LEU A 1 101 ? -6.747 -5.709 6.407 1.00 98.25 101 LEU A O 1
ATOM 816 N N . THR A 1 102 ? -5.407 -6.628 7.958 1.00 98.50 102 THR A N 1
ATOM 817 C CA . THR A 1 102 ? -6.014 -5.984 9.131 1.00 98.50 102 THR A CA 1
ATOM 818 C C . THR A 1 102 ? -5.246 -4.735 9.558 1.00 98.50 102 THR A C 1
ATOM 820 O O . THR A 1 102 ? -4.063 -4.587 9.252 1.00 98.50 102 THR A O 1
ATOM 823 N N . VAL A 1 103 ? -5.900 -3.838 10.303 1.00 98.62 103 VAL A N 1
ATOM 824 C CA . VAL A 1 103 ? -5.230 -2.674 10.911 1.00 98.62 103 VAL A CA 1
ATOM 825 C C . VAL A 1 103 ? -4.119 -3.102 11.874 1.00 98.62 103 VAL A C 1
ATOM 827 O O . VAL A 1 103 ? -3.070 -2.472 11.878 1.00 98.62 103 VAL A O 1
ATOM 830 N N . ALA A 1 104 ? -4.297 -4.190 12.629 1.00 98.62 104 ALA A N 1
ATOM 831 C CA . ALA A 1 104 ? -3.262 -4.701 13.530 1.00 98.62 104 ALA A CA 1
ATOM 832 C C . ALA A 1 104 ? -1.989 -5.126 12.772 1.00 98.62 104 ALA A C 1
ATOM 834 O O . ALA A 1 104 ? -0.888 -4.725 13.139 1.00 98.62 104 ALA A O 1
ATOM 835 N N . GLU A 1 105 ? -2.135 -5.851 11.656 1.00 98.62 105 GLU A N 1
ATOM 836 C CA . GLU A 1 105 ? -0.999 -6.204 10.790 1.00 98.62 105 GLU A CA 1
ATOM 837 C C . GLU A 1 105 ? -0.334 -4.956 10.178 1.00 98.62 105 GLU A C 1
ATOM 839 O O . GLU A 1 105 ? 0.887 -4.913 10.024 1.00 98.62 105 GLU A O 1
ATOM 844 N N . MET A 1 106 ? -1.113 -3.921 9.836 1.00 98.69 106 MET A N 1
ATOM 845 C CA . MET A 1 106 ? -0.554 -2.648 9.368 1.00 98.69 106 MET A CA 1
ATOM 846 C C . MET A 1 106 ? 0.217 -1.922 10.474 1.00 98.69 106 MET A C 1
ATOM 848 O O . MET A 1 106 ? 1.296 -1.407 10.202 1.00 98.69 106 MET A O 1
ATOM 852 N N . ASP A 1 107 ? -0.305 -1.885 11.700 1.00 98.69 107 ASP A N 1
ATOM 853 C CA . ASP A 1 107 ? 0.344 -1.240 12.846 1.00 98.69 107 ASP A CA 1
ATOM 854 C C . ASP A 1 107 ? 1.733 -1.842 13.105 1.00 98.69 107 ASP A C 1
ATOM 856 O O . ASP A 1 107 ? 2.717 -1.106 13.243 1.00 98.69 107 ASP A O 1
ATOM 860 N N . GLU A 1 108 ? 1.844 -3.173 13.087 1.00 98.62 108 GLU A N 1
ATOM 861 C CA . GLU A 1 108 ? 3.135 -3.862 13.178 1.00 98.62 108 GLU A CA 1
ATOM 862 C C . GLU A 1 108 ? 4.056 -3.506 12.004 1.00 98.62 108 GLU A C 1
ATOM 864 O O . GLU A 1 108 ? 5.227 -3.173 12.200 1.00 98.62 108 GLU A O 1
ATOM 869 N N . LEU A 1 109 ? 3.535 -3.500 10.776 1.00 98.19 109 LEU A N 1
ATOM 870 C CA . LEU A 1 109 ? 4.339 -3.215 9.592 1.00 98.19 109 LEU A CA 1
ATOM 871 C C . LEU A 1 109 ? 4.861 -1.769 9.552 1.00 98.19 109 LEU A C 1
ATOM 873 O O . LEU A 1 109 ? 6.028 -1.547 9.231 1.00 98.19 109 LEU A O 1
ATOM 877 N N . PHE A 1 110 ? 4.041 -0.778 9.908 1.00 98.44 110 PHE A N 1
ATOM 878 C CA . PHE A 1 110 ? 4.482 0.618 9.993 1.00 98.44 110 PHE A CA 1
ATOM 879 C C . PHE A 1 110 ? 5.473 0.836 11.142 1.00 98.44 110 PHE A C 1
ATOM 881 O O . PHE A 1 110 ? 6.399 1.637 11.000 1.00 98.44 110 PHE A O 1
ATOM 888 N N . THR A 1 111 ? 5.356 0.070 12.229 1.00 98.50 111 THR A N 1
ATOM 889 C CA . THR A 1 111 ? 6.370 0.041 13.294 1.00 98.50 111 THR A CA 1
ATOM 890 C C . THR A 1 111 ? 7.701 -0.501 12.763 1.00 98.50 111 THR A C 1
ATOM 892 O O . THR A 1 111 ? 8.753 0.101 12.992 1.00 98.50 111 THR A O 1
ATOM 895 N N . LEU A 1 112 ? 7.669 -1.574 11.961 1.00 98.44 112 LEU A N 1
ATOM 896 C CA . LEU A 1 112 ? 8.854 -2.091 11.267 1.00 98.44 112 LEU A CA 1
ATOM 897 C C . LEU A 1 112 ? 9.432 -1.086 10.263 1.00 98.44 112 LEU A C 1
ATOM 899 O O . LEU A 1 112 ? 10.648 -1.038 10.098 1.00 98.44 112 LEU A O 1
ATOM 903 N N . PHE A 1 113 ? 8.616 -0.260 9.605 1.00 98.19 113 PHE A N 1
ATOM 904 C CA . PHE A 1 113 ? 9.123 0.806 8.733 1.00 98.19 113 PHE A CA 1
ATOM 905 C C . PHE A 1 113 ? 9.868 1.883 9.514 1.00 98.19 113 PHE A C 1
ATOM 907 O O . PHE A 1 113 ? 10.960 2.269 9.099 1.00 98.19 113 PHE A O 1
ATOM 914 N N . ALA A 1 114 ? 9.331 2.321 10.655 1.00 98.00 114 ALA A N 1
ATOM 915 C CA . ALA A 1 114 ? 10.018 3.268 11.528 1.00 98.00 114 ALA A CA 1
ATOM 916 C C . ALA A 1 114 ? 11.356 2.711 12.040 1.00 98.00 114 ALA A C 1
ATOM 918 O O . ALA A 1 114 ? 12.353 3.431 12.065 1.00 98.00 114 ALA A O 1
ATOM 919 N N . TRP A 1 115 ? 11.396 1.420 12.383 1.00 98.06 115 TRP A N 1
ATOM 920 C CA . TRP A 1 115 ? 12.624 0.744 12.801 1.00 98.06 115 TRP A CA 1
ATOM 921 C C . TRP A 1 115 ? 13.641 0.615 11.657 1.00 98.06 115 TRP A C 1
ATOM 923 O O . TRP A 1 115 ? 14.778 1.061 11.783 1.00 98.06 115 TRP A O 1
ATOM 933 N N . ASN A 1 116 ? 13.231 0.046 10.520 1.00 97.62 116 ASN A N 1
ATOM 934 C CA . ASN A 1 116 ? 14.138 -0.318 9.427 1.00 97.62 116 ASN A CA 1
ATOM 935 C C . ASN A 1 116 ? 14.621 0.878 8.598 1.00 97.62 116 ASN A C 1
ATOM 937 O O . ASN A 1 116 ? 15.706 0.814 8.031 1.00 97.62 116 ASN A O 1
ATOM 941 N N . GLN A 1 117 ? 13.819 1.940 8.480 1.00 96.62 117 GLN A N 1
ATOM 942 C CA . GLN A 1 117 ? 14.185 3.146 7.721 1.00 96.62 117 GLN A CA 1
ATOM 943 C C . GLN A 1 117 ? 14.731 4.265 8.620 1.00 96.62 117 GLN A C 1
ATOM 945 O O . GLN A 1 117 ? 15.276 5.251 8.121 1.00 96.62 117 GLN A O 1
ATOM 950 N N . GLY A 1 118 ? 14.600 4.109 9.940 1.00 97.19 118 GLY A N 1
ATOM 951 C CA . GLY A 1 118 ? 14.927 5.117 10.941 1.00 97.19 118 GLY A CA 1
ATOM 952 C C . GLY A 1 118 ? 13.785 6.108 11.190 1.00 97.19 118 GLY A C 1
ATOM 953 O O . GLY A 1 118 ? 13.044 6.490 10.282 1.00 97.19 118 GLY A O 1
ATOM 954 N N . ILE A 1 119 ? 13.681 6.574 12.440 1.00 96.50 119 ILE A N 1
ATOM 955 C CA . ILE A 1 119 ? 12.614 7.481 12.901 1.00 96.50 119 ILE A CA 1
ATOM 956 C C . ILE A 1 119 ? 12.598 8.791 12.097 1.00 96.50 119 ILE A C 1
ATOM 958 O O . ILE A 1 119 ? 11.524 9.289 11.770 1.00 96.50 119 ILE A O 1
ATOM 962 N N . GLY A 1 120 ? 13.773 9.330 11.742 1.00 96.94 120 GLY A N 1
ATOM 963 C CA . GLY A 1 120 ? 13.889 10.555 10.943 1.00 96.94 120 GLY A CA 1
ATOM 964 C C . GLY A 1 120 ? 13.267 10.408 9.554 1.00 96.94 120 GLY A C 1
ATOM 965 O O . GLY A 1 120 ? 12.375 11.174 9.205 1.00 96.94 120 GLY A O 1
ATOM 966 N N . THR A 1 121 ? 13.665 9.370 8.812 1.00 96.94 121 THR A N 1
ATOM 967 C CA . THR A 1 121 ? 13.103 9.038 7.491 1.00 96.94 121 THR A CA 1
ATOM 968 C C . THR A 1 121 ? 11.611 8.752 7.572 1.00 96.94 121 THR A C 1
ATOM 970 O O . THR A 1 121 ? 10.842 9.160 6.703 1.00 96.94 121 THR A O 1
ATOM 973 N N . PHE A 1 122 ? 11.175 8.055 8.624 1.00 97.75 122 PHE A N 1
ATOM 974 C CA . PHE A 1 122 ? 9.756 7.815 8.825 1.00 97.75 122 PHE A CA 1
ATOM 975 C C . PHE A 1 122 ? 8.994 9.130 8.976 1.00 97.75 122 PHE A C 1
ATOM 977 O O . PHE A 1 122 ? 8.001 9.336 8.288 1.00 97.75 122 PHE A O 1
ATOM 984 N N . ALA A 1 123 ? 9.462 10.023 9.846 1.00 96.31 123 ALA A N 1
ATOM 985 C CA . ALA A 1 123 ? 8.792 11.285 10.119 1.00 96.31 123 ALA A CA 1
ATOM 986 C C . ALA A 1 123 ? 8.803 12.246 8.917 1.00 96.31 123 ALA A C 1
ATOM 988 O O . ALA A 1 123 ? 7.800 12.918 8.689 1.00 96.31 123 ALA A O 1
ATOM 989 N N . SER A 1 124 ? 9.900 12.318 8.153 1.00 95.62 124 SER A N 1
ATOM 990 C CA . SER A 1 124 ? 10.016 13.255 7.027 1.00 95.62 124 SER A CA 1
ATOM 991 C C . SER A 1 124 ? 9.385 12.729 5.737 1.00 95.62 124 SER A C 1
ATOM 993 O O . SER A 1 124 ? 8.657 13.468 5.074 1.00 95.62 124 SER A O 1
ATOM 995 N N . GLU A 1 125 ? 9.611 11.453 5.406 1.00 96.88 125 GLU A N 1
ATOM 996 C CA . GLU A 1 125 ? 9.230 10.879 4.110 1.00 96.88 125 GLU A CA 1
ATOM 997 C C . GLU A 1 125 ? 7.979 10.005 4.201 1.00 96.88 125 GLU A C 1
ATOM 999 O O . GLU A 1 125 ? 7.043 10.151 3.420 1.00 96.88 125 GLU A O 1
ATOM 1004 N N . ILE A 1 126 ? 7.948 9.056 5.141 1.00 97.75 126 ILE A N 1
ATOM 1005 C CA . ILE A 1 126 ? 6.890 8.035 5.164 1.00 97.75 126 ILE A CA 1
ATOM 1006 C C . ILE A 1 126 ? 5.595 8.624 5.722 1.00 97.75 126 ILE A C 1
ATOM 1008 O O . ILE A 1 126 ? 4.535 8.414 5.138 1.00 97.75 126 ILE A O 1
ATOM 1012 N N . ALA A 1 127 ? 5.656 9.392 6.806 1.00 96.69 127 ALA A N 1
ATOM 1013 C CA . ALA A 1 127 ? 4.487 9.972 7.461 1.00 96.69 127 ALA A CA 1
ATOM 1014 C C . ALA A 1 127 ? 3.770 11.027 6.598 1.00 96.69 127 ALA A C 1
ATOM 1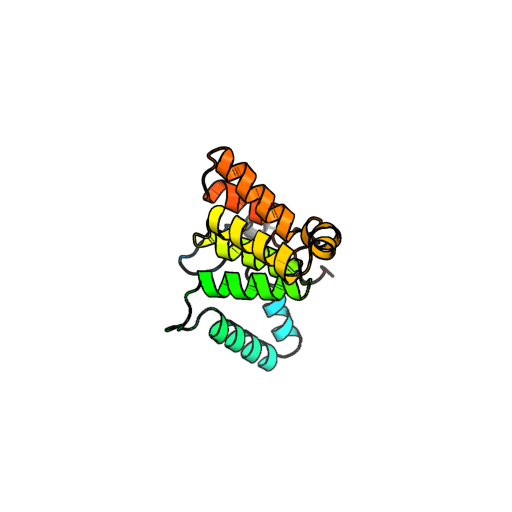016 O O . ALA A 1 127 ? 2.578 11.257 6.777 1.00 96.69 127 ALA A O 1
ATOM 1017 N N . SER A 1 128 ? 4.472 11.641 5.643 1.00 94.94 128 SER A N 1
ATOM 1018 C CA . SER A 1 128 ? 3.911 12.586 4.668 1.00 94.94 128 SER A CA 1
ATOM 1019 C C . SER A 1 128 ? 3.481 11.911 3.354 1.00 94.94 128 SER A C 1
ATOM 1021 O O . SER A 1 128 ? 2.928 12.562 2.468 1.00 94.94 128 SER A O 1
ATOM 1023 N N . SER A 1 129 ? 3.711 10.601 3.214 1.00 97.19 129 SER A N 1
ATOM 1024 C CA . SER A 1 129 ? 3.485 9.862 1.971 1.00 97.19 129 SER A CA 1
ATOM 1025 C C . SER A 1 129 ? 2.018 9.451 1.750 1.00 97.19 129 SER A C 1
ATOM 1027 O O . SER A 1 129 ? 1.264 9.233 2.706 1.00 97.19 129 SER A O 1
ATOM 1029 N N . PRO A 1 130 ? 1.613 9.199 0.488 1.00 97.31 130 PRO A N 1
ATOM 1030 C CA . PRO A 1 130 ? 0.282 8.674 0.180 1.00 97.31 130 PRO A CA 1
ATOM 1031 C C . PRO A 1 130 ? 0.003 7.290 0.792 1.00 97.31 130 PRO A C 1
ATOM 1033 O O . PRO A 1 130 ? -1.153 6.974 1.073 1.00 97.31 130 PRO A O 1
ATOM 1036 N N . VAL A 1 131 ? 1.028 6.465 1.051 1.00 98.19 131 VAL A N 1
ATOM 1037 C CA . VAL A 1 131 ? 0.817 5.137 1.653 1.00 98.19 131 VAL A CA 1
ATOM 1038 C C . VAL A 1 131 ? 0.454 5.248 3.133 1.00 98.19 131 VAL A C 1
ATOM 1040 O O . VAL A 1 131 ? -0.411 4.509 3.603 1.00 98.19 131 VAL A O 1
ATOM 1043 N N . PHE A 1 132 ? 1.044 6.204 3.855 1.00 98.38 132 PHE A N 1
ATOM 1044 C CA . PHE A 1 132 ? 0.661 6.474 5.239 1.00 98.38 132 PHE A CA 1
ATOM 1045 C C . PHE A 1 132 ? -0.729 7.110 5.320 1.00 98.38 132 PHE A C 1
ATOM 1047 O O . PHE A 1 132 ? -1.534 6.696 6.152 1.00 98.38 132 PHE A O 1
ATOM 1054 N N . ALA A 1 133 ? -1.067 8.016 4.398 1.00 98.25 133 ALA A N 1
ATOM 1055 C CA . ALA A 1 133 ? -2.415 8.579 4.301 1.00 98.25 133 ALA A CA 1
ATOM 1056 C C . ALA A 1 133 ? -3.488 7.499 4.042 1.00 98.25 133 ALA A C 1
ATOM 1058 O O . ALA A 1 133 ? -4.542 7.504 4.681 1.00 98.25 133 ALA A O 1
ATOM 1059 N N . ALA A 1 134 ? -3.217 6.532 3.158 1.00 98.44 134 ALA A N 1
ATOM 1060 C CA . ALA A 1 134 ? -4.118 5.405 2.911 1.00 98.44 134 ALA A CA 1
ATOM 1061 C C . ALA A 1 134 ? -4.285 4.510 4.152 1.00 98.44 134 ALA A C 1
ATOM 1063 O O . ALA A 1 134 ? -5.406 4.122 4.486 1.00 98.44 134 ALA A O 1
ATOM 1064 N N . TYR A 1 135 ? -3.195 4.232 4.873 1.00 98.62 135 TYR A N 1
ATOM 1065 C CA . TYR A 1 135 ? -3.236 3.522 6.155 1.00 98.62 135 TYR A CA 1
ATOM 1066 C C . TYR A 1 135 ? -4.084 4.263 7.200 1.00 98.62 135 TYR A C 1
ATOM 1068 O O . TYR A 1 135 ? -4.957 3.660 7.826 1.00 98.62 135 TYR A O 1
ATOM 1076 N N . GLN A 1 136 ? -3.895 5.576 7.349 1.00 98.62 136 GLN A N 1
ATOM 1077 C CA . GLN A 1 136 ? -4.672 6.390 8.285 1.00 98.62 136 GLN A CA 1
ATOM 1078 C C . GLN A 1 136 ? -6.162 6.421 7.935 1.00 98.62 136 GLN A C 1
ATOM 1080 O O . GLN A 1 136 ? -6.995 6.352 8.843 1.00 98.62 136 GLN A O 1
ATOM 1085 N N . LEU A 1 137 ? -6.509 6.486 6.644 1.00 98.62 137 LEU A N 1
ATOM 1086 C CA . LEU A 1 137 ? -7.896 6.401 6.186 1.00 98.62 137 LEU A CA 1
ATOM 1087 C C . LEU A 1 137 ? -8.529 5.070 6.611 1.00 98.62 137 LEU A C 1
ATOM 1089 O O . LEU A 1 137 ? -9.599 5.076 7.216 1.00 98.62 137 LEU A O 1
ATOM 1093 N N . ILE A 1 138 ? -7.852 3.945 6.352 1.00 98.69 138 ILE A N 1
ATOM 1094 C CA . ILE A 1 138 ? -8.327 2.610 6.747 1.00 98.69 138 ILE A CA 1
ATOM 1095 C C . ILE A 1 138 ? -8.548 2.551 8.256 1.00 98.69 138 ILE A C 1
ATOM 1097 O O . ILE A 1 138 ? -9.647 2.239 8.707 1.00 98.69 138 ILE A O 1
ATOM 1101 N N . LYS A 1 139 ? -7.519 2.901 9.033 1.00 98.56 139 LYS A N 1
ATOM 1102 C CA . LYS A 1 139 ? -7.550 2.833 10.495 1.00 98.56 139 LYS A CA 1
ATOM 1103 C C . LYS A 1 139 ? -8.668 3.690 11.088 1.00 98.56 139 LYS A C 1
ATOM 1105 O O . LYS A 1 139 ? -9.377 3.248 11.987 1.00 98.56 139 LYS A O 1
ATOM 1110 N N . THR A 1 140 ? -8.856 4.897 10.560 1.00 98.50 140 THR A N 1
ATOM 1111 C CA . THR A 1 140 ? -9.881 5.834 11.035 1.00 98.50 140 THR A CA 1
ATOM 1112 C C . THR A 1 140 ? -11.292 5.366 10.694 1.00 98.50 140 THR A C 1
ATOM 1114 O O . THR A 1 140 ? -12.192 5.488 11.521 1.00 98.50 140 THR A O 1
ATOM 1117 N N . GLU A 1 141 ? -11.520 4.855 9.485 1.00 98.38 141 GLU A N 1
ATOM 1118 C CA . GLU A 1 141 ? -12.856 4.426 9.070 1.00 98.38 141 GLU A CA 1
ATOM 1119 C C . GLU A 1 141 ? -13.246 3.074 9.691 1.00 98.38 141 GLU A C 1
ATOM 1121 O O . GLU A 1 141 ? -14.389 2.937 10.126 1.00 98.38 141 GLU A O 1
ATOM 1126 N N . GLU A 1 142 ? -12.318 2.119 9.848 1.00 98.12 142 GLU A N 1
ATOM 1127 C CA . GLU A 1 142 ? -12.598 0.880 10.596 1.00 98.12 142 GLU A CA 1
ATOM 1128 C C . GLU A 1 142 ? -12.938 1.184 12.063 1.00 98.12 142 GLU A C 1
ATOM 1130 O O . GLU A 1 142 ? -13.904 0.638 12.592 1.00 98.12 142 GLU A O 1
ATOM 1135 N N . ALA A 1 143 ? -12.236 2.128 12.704 1.00 98.00 143 ALA A N 1
ATOM 1136 C CA . ALA A 1 143 ? -12.554 2.562 14.067 1.00 98.00 143 ALA A CA 1
ATOM 1137 C C . ALA A 1 143 ? -13.948 3.213 14.194 1.00 98.00 143 ALA A C 1
ATOM 1139 O O . ALA A 1 143 ? -14.547 3.185 15.267 1.00 98.00 143 ALA A O 1
ATOM 1140 N N . LYS A 1 144 ? -14.492 3.770 13.103 1.00 98.12 144 LYS A N 1
ATOM 1141 C CA . LYS A 1 144 ? -15.875 4.280 13.030 1.00 98.12 144 LYS A CA 1
ATOM 1142 C C . LYS A 1 144 ? -16.908 3.179 12.745 1.00 98.12 144 LYS A C 1
ATOM 1144 O O . LYS A 1 144 ? -18.080 3.495 12.556 1.00 98.12 144 LYS A O 1
ATOM 1149 N N . GLY A 1 145 ? -16.491 1.915 12.669 1.00 97.75 145 GLY A N 1
ATOM 1150 C CA . GLY A 1 145 ? -17.358 0.781 12.350 1.00 97.75 145 GLY A CA 1
ATOM 1151 C C . GLY A 1 145 ? -17.791 0.738 10.884 1.00 97.75 145 GLY A C 1
ATOM 1152 O O . GLY A 1 145 ? -18.846 0.191 10.576 1.00 97.75 145 GLY A O 1
ATOM 1153 N N . LYS A 1 146 ? -17.028 1.357 9.974 1.00 97.81 146 LYS A N 1
ATOM 1154 C CA . LYS A 1 146 ? -17.343 1.322 8.544 1.00 97.81 146 LYS A CA 1
ATOM 1155 C C . LYS A 1 146 ? -17.031 -0.041 7.947 1.00 97.81 146 LYS A C 1
ATOM 1157 O O . LYS A 1 146 ? -15.974 -0.617 8.188 1.00 97.81 146 LYS A O 1
ATOM 1162 N N . GLU A 1 147 ? -17.941 -0.508 7.101 1.00 96.94 147 GLU A N 1
ATOM 1163 C CA . GLU A 1 147 ? -17.762 -1.746 6.355 1.00 96.94 147 GLU A CA 1
ATOM 1164 C C . GLU A 1 147 ? -16.590 -1.633 5.377 1.00 96.94 147 GLU A C 1
ATOM 1166 O O . GLU A 1 147 ? -16.421 -0.623 4.685 1.00 96.94 147 GLU A O 1
ATOM 1171 N N . ARG A 1 148 ? -15.814 -2.714 5.248 1.00 96.69 148 ARG A N 1
ATOM 1172 C CA . ARG A 1 148 ? -14.620 -2.760 4.387 1.00 96.69 148 ARG A CA 1
ATOM 1173 C C . ARG A 1 148 ? -14.910 -2.352 2.944 1.00 96.69 148 ARG A C 1
ATOM 1175 O O . ARG A 1 148 ? -14.076 -1.714 2.311 1.00 96.69 148 ARG A O 1
ATOM 1182 N N . GLN A 1 149 ? -16.091 -2.684 2.423 1.00 95.25 149 GLN A N 1
ATOM 1183 C CA . GLN A 1 149 ? -16.507 -2.284 1.076 1.00 95.25 149 GLN A CA 1
ATOM 1184 C C . GLN A 1 149 ? -16.641 -0.758 0.928 1.00 95.25 149 GLN A C 1
ATOM 1186 O O . GLN A 1 149 ? -16.214 -0.205 -0.086 1.00 95.25 149 GLN A O 1
ATOM 1191 N N . GLU A 1 150 ? -17.173 -0.062 1.941 1.00 96.50 150 GLU A N 1
ATOM 1192 C CA . GLU A 1 150 ? -17.255 1.406 1.941 1.00 96.50 150 GLU A CA 1
ATOM 1193 C C . GLU A 1 150 ? -15.851 2.023 1.989 1.00 96.50 150 GLU A C 1
ATOM 1195 O O . GLU A 1 150 ? -15.549 2.955 1.240 1.00 96.50 150 GLU A O 1
ATOM 1200 N N . ILE A 1 151 ? -14.968 1.460 2.817 1.00 97.94 151 ILE A N 1
ATOM 1201 C CA . ILE A 1 151 ? -13.574 1.904 2.932 1.00 97.94 151 ILE A CA 1
ATOM 1202 C C . ILE A 1 151 ? -12.834 1.689 1.607 1.00 97.94 151 ILE A C 1
ATOM 1204 O O . ILE A 1 151 ? -12.161 2.599 1.127 1.00 97.94 151 ILE A O 1
ATOM 1208 N N . MET A 1 152 ? -13.010 0.532 0.962 1.00 97.00 152 MET A N 1
ATOM 1209 C CA . MET A 1 152 ? -12.423 0.229 -0.346 1.00 97.00 152 MET A CA 1
ATOM 1210 C C . MET A 1 152 ? -12.851 1.221 -1.424 1.00 97.00 152 MET A C 1
ATOM 1212 O O . MET A 1 152 ? -12.012 1.658 -2.211 1.00 97.00 152 MET A O 1
ATOM 1216 N N . LYS A 1 153 ? -14.127 1.619 -1.445 1.00 94.81 153 LYS A N 1
ATOM 1217 C CA . LYS A 1 153 ? -14.608 2.645 -2.374 1.00 94.81 153 LYS A CA 1
ATOM 1218 C C . LYS A 1 153 ? -13.857 3.962 -2.171 1.00 94.81 153 LYS A C 1
ATOM 1220 O O . LYS A 1 153 ? -13.309 4.501 -3.129 1.00 94.81 153 LYS A O 1
ATOM 1225 N N . ARG A 1 154 ? -13.739 4.422 -0.922 1.00 95.56 154 ARG A N 1
ATOM 1226 C CA . ARG A 1 154 ? -12.983 5.642 -0.592 1.00 95.56 154 ARG A CA 1
ATOM 1227 C C . ARG A 1 154 ? -11.497 5.516 -0.906 1.00 95.56 154 ARG A C 1
ATOM 1229 O O . ARG A 1 154 ? -10.880 6.498 -1.303 1.00 95.56 154 ARG A O 1
ATOM 1236 N N . LEU A 1 155 ? -10.906 4.335 -0.735 1.00 96.19 155 LEU A N 1
ATOM 1237 C CA . LEU A 1 155 ? -9.510 4.095 -1.095 1.00 96.19 155 LEU A CA 1
ATOM 1238 C C . LEU A 1 155 ? -9.288 4.210 -2.601 1.00 96.19 155 LEU A C 1
ATOM 1240 O O . LEU A 1 155 ? -8.307 4.813 -3.017 1.00 96.19 155 LEU A O 1
ATOM 1244 N N . VAL A 1 156 ? -10.184 3.665 -3.423 1.00 92.50 156 VAL A N 1
ATOM 1245 C CA . VAL A 1 156 ? -10.088 3.795 -4.884 1.00 92.50 156 VAL A CA 1
ATOM 1246 C C . VAL A 1 156 ? -10.324 5.242 -5.320 1.00 92.50 156 VAL A C 1
ATOM 1248 O O . VAL A 1 156 ? -9.596 5.739 -6.172 1.00 92.50 156 VAL A O 1
ATOM 1251 N N . GLU A 1 157 ? -11.274 5.946 -4.706 1.00 91.19 157 GLU A N 1
ATOM 1252 C CA . GLU A 1 157 ? -11.529 7.365 -4.992 1.00 91.19 157 GLU A CA 1
ATOM 1253 C C . GLU A 1 157 ? -10.318 8.246 -4.648 1.00 91.19 157 GLU A C 1
ATOM 1255 O O . GLU A 1 157 ? -9.916 9.086 -5.451 1.00 91.19 157 GLU A O 1
ATOM 1260 N N . ASN A 1 158 ? -9.704 8.035 -3.479 1.00 92.06 158 ASN A N 1
ATOM 1261 C CA . ASN A 1 158 ? -8.623 8.892 -2.989 1.00 92.06 158 ASN A CA 1
ATOM 1262 C C . ASN A 1 158 ? -7.227 8.443 -3.422 1.00 92.06 158 ASN A C 1
ATOM 1264 O O . ASN A 1 158 ? -6.339 9.277 -3.496 1.00 92.06 158 ASN A O 1
ATOM 1268 N N . PHE A 1 159 ? -7.003 7.158 -3.691 1.00 93.81 159 PHE A N 1
ATOM 1269 C CA . PHE A 1 159 ? -5.680 6.576 -3.967 1.00 93.81 159 PHE A CA 1
ATOM 1270 C C . PHE A 1 159 ? -5.687 5.671 -5.208 1.00 93.81 159 PHE A C 1
ATOM 1272 O O . PHE A 1 159 ? -4.820 4.810 -5.375 1.00 93.81 159 PHE A O 1
ATOM 1279 N N . GLY A 1 160 ? -6.682 5.836 -6.078 1.00 85.62 160 GLY A N 1
ATOM 1280 C CA . GLY A 1 160 ? -6.783 5.127 -7.345 1.00 85.62 160 GLY A CA 1
ATOM 1281 C C . GLY A 1 160 ? -6.123 5.852 -8.510 1.00 85.62 160 GLY A C 1
ATOM 1282 O O . GLY A 1 160 ? -5.225 6.678 -8.359 1.00 85.62 160 GLY A O 1
ATOM 1283 N N . GLU A 1 161 ? -6.563 5.513 -9.718 1.00 83.88 161 GLU A N 1
ATOM 1284 C CA . GLU A 1 161 ? -5.944 5.989 -10.958 1.00 83.88 161 GLU A CA 1
ATOM 1285 C C . GLU A 1 161 ? -6.191 7.470 -11.261 1.00 83.88 161 GLU A C 1
ATOM 1287 O O . GLU A 1 161 ? -5.528 8.025 -12.135 1.00 83.88 161 GLU A O 1
ATOM 1292 N N . ASP A 1 162 ? -7.132 8.104 -10.569 1.00 84.06 162 ASP A N 1
ATOM 1293 C CA . ASP A 1 162 ? -7.419 9.529 -10.732 1.00 84.06 162 ASP A CA 1
ATOM 1294 C C . ASP A 1 162 ? -6.625 10.405 -9.746 1.00 84.06 162 ASP A C 1
ATOM 1296 O O . ASP A 1 162 ? -6.566 11.621 -9.922 1.00 84.06 162 ASP A O 1
ATOM 1300 N N . ASN A 1 163 ? -5.939 9.804 -8.763 1.00 84.31 163 ASN A N 1
ATOM 1301 C CA . ASN A 1 163 ? -5.012 10.522 -7.891 1.00 84.31 163 ASN A CA 1
ATOM 1302 C C . ASN A 1 163 ? -3.647 10.715 -8.603 1.00 84.31 163 ASN A C 1
ATOM 1304 O O . ASN A 1 163 ? -3.018 9.720 -8.979 1.00 84.31 163 ASN A O 1
ATOM 1308 N N . PRO A 1 164 ? -3.132 11.953 -8.759 1.00 83.56 164 PRO A N 1
ATOM 1309 C CA . PRO A 1 164 ? -1.871 12.229 -9.462 1.00 83.56 164 PRO A CA 1
ATOM 1310 C C . PRO A 1 164 ? -0.621 11.629 -8.791 1.00 83.56 164 PRO A C 1
ATOM 1312 O O . PRO A 1 164 ? 0.338 11.269 -9.483 1.00 83.56 164 PRO A O 1
ATOM 1315 N N . ASP A 1 165 ? -0.641 11.449 -7.473 1.00 83.00 165 ASP A N 1
ATOM 1316 C CA . ASP A 1 165 ? 0.439 10.850 -6.689 1.00 83.00 165 ASP A CA 1
ATOM 1317 C C . ASP A 1 165 ? 0.484 9.324 -6.858 1.00 83.00 165 ASP A C 1
ATOM 1319 O O . ASP A 1 165 ? 1.551 8.711 -6.725 1.00 83.00 165 ASP A O 1
ATOM 1323 N N . VAL A 1 166 ? -0.641 8.700 -7.241 1.00 83.56 166 VAL A N 1
ATOM 1324 C CA . VAL A 1 166 ? -0.798 7.233 -7.282 1.00 83.56 166 VAL A CA 1
ATOM 1325 C C . VAL A 1 166 ? -1.062 6.656 -8.688 1.00 83.56 166 VAL A C 1
ATOM 1327 O O . VAL A 1 166 ? -0.830 5.465 -8.929 1.00 83.56 166 VAL A O 1
ATOM 1330 N N . THR A 1 167 ? -1.499 7.479 -9.641 1.00 82.50 167 THR A N 1
ATOM 1331 C CA . THR A 1 167 ? -1.940 7.052 -10.977 1.00 82.50 167 THR A CA 1
ATOM 1332 C C . THR A 1 167 ? -0.877 6.284 -11.765 1.00 82.50 167 THR A C 1
ATOM 1334 O O . THR A 1 167 ? 0.316 6.561 -11.698 1.00 82.50 167 THR A O 1
ATOM 1337 N N . THR A 1 168 ? -1.293 5.309 -12.563 1.00 79.88 168 THR A N 1
ATOM 1338 C CA . THR A 1 168 ? -0.458 4.656 -13.582 1.00 79.88 168 THR A CA 1
ATOM 1339 C C . THR A 1 168 ? -0.946 4.960 -14.997 1.00 79.88 168 THR A C 1
ATOM 1341 O O . THR A 1 168 ? -0.360 4.468 -15.966 1.00 79.88 168 THR A O 1
ATOM 1344 N N . LYS A 1 169 ? -2.002 5.778 -15.136 1.00 78.50 169 LYS A N 1
ATOM 1345 C CA . LYS A 1 169 ? -2.516 6.222 -16.432 1.00 78.50 169 LYS A CA 1
ATOM 1346 C C . LYS A 1 169 ? -1.409 7.014 -17.153 1.00 78.50 169 LYS A C 1
ATOM 1348 O O . LYS A 1 169 ? -0.818 7.919 -16.561 1.00 78.50 169 LYS A O 1
ATOM 1353 N N . PRO A 1 170 ? -1.099 6.698 -18.424 1.00 65.38 170 PRO A N 1
ATOM 1354 C CA . PRO A 1 170 ? -0.222 7.548 -19.217 1.00 65.38 170 PRO A CA 1
ATOM 1355 C C . PRO A 1 170 ? -0.854 8.944 -19.369 1.00 65.38 170 PRO A C 1
ATOM 1357 O O . PRO A 1 170 ? -2.087 9.044 -19.394 1.00 65.38 170 PRO A O 1
ATOM 1360 N N . PRO A 1 171 ? -0.049 10.018 -19.483 1.00 63.59 171 PRO A N 1
ATOM 1361 C CA . PRO A 1 171 ? -0.571 11.371 -19.643 1.00 63.59 171 PRO A CA 1
ATOM 1362 C C . PRO A 1 171 ? -1.521 11.436 -20.843 1.00 63.59 171 PRO A C 1
ATOM 1364 O O . PRO A 1 171 ? -1.227 10.892 -21.914 1.00 63.59 171 PRO A O 1
ATOM 1367 N N . ARG A 1 172 ? -2.683 12.075 -20.650 1.00 61.81 172 ARG A N 1
ATOM 1368 C CA . ARG A 1 172 ? -3.631 12.330 -21.740 1.00 61.81 172 ARG A CA 1
ATOM 1369 C C . ARG A 1 172 ? -2.949 13.295 -22.715 1.00 61.81 172 ARG A C 1
ATOM 1371 O O . ARG A 1 172 ? -2.573 14.389 -22.307 1.00 61.81 172 ARG A O 1
ATOM 1378 N N . ARG A 1 173 ? -2.718 12.835 -23.948 1.00 49.00 173 ARG A N 1
ATOM 1379 C CA . ARG A 1 173 ? -2.309 13.691 -25.069 1.00 49.00 173 ARG A CA 1
ATOM 1380 C C . ARG A 1 173 ? -3.511 14.453 -25.598 1.00 49.00 173 ARG A C 1
ATOM 1382 O O . ARG A 1 173 ? -4.609 13.849 -25.577 1.00 49.00 173 ARG A O 1
#

Radius of gyration: 19.45 Å; chains: 1; bounding box: 48×38×57 Å

pLDDT: mean 84.77, std 19.07, range [31.06, 98.69]

Secondary structure (DSSP, 8-state):
---HHHHHHHHHHHHHHH---------TTPPSS--TTHHHHHHH-HHHHHHHHHHHHHHH--SS-SS-HHHHHHHHHHHHHHTT-HHHHHHHHHHHHHTT--HHHHHHHHHHHHHHH-HHHIIIIITTSHHHHHHHHHHHHHHTT--HHHHHHHHHHHHSTTSTTT--PPPP-

Sequence (173 aa):
MVNVKEKLDWLMLHETKRTRKEDIDMDKGSPPLRPLALGSFKRIDAELGRITGNFWKLVWNKESPAIDQKTKYLLSLANAVGALRFRQATRELVKAYAIGLTVAEMDELFTLFAWNQGIGTFASEIASSPVFAAYQLIKTEEAKGKERQEIMKRLVENFGEDNPDVTTKPPRR